Protein AF-A0A0J6T558-F1 (afdb_monomer)

Structure (mmCIF, N/CA/C/O backbone):
data_AF-A0A0J6T558-F1
#
_entry.id   AF-A0A0J6T558-F1
#
loop_
_atom_site.group_PDB
_atom_site.id
_atom_site.type_symbol
_atom_site.label_atom_id
_atom_site.label_alt_id
_atom_site.label_comp_id
_atom_site.label_asym_id
_atom_site.label_entity_id
_atom_site.label_seq_id
_atom_site.pdbx_PDB_ins_code
_atom_site.Cartn_x
_atom_site.Cartn_y
_atom_site.Cartn_z
_atom_site.occupancy
_atom_site.B_iso_or_equiv
_atom_site.auth_seq_id
_atom_site.auth_comp_id
_atom_site.auth_asym_id
_atom_site.auth_atom_id
_atom_site.pdbx_PDB_model_num
ATOM 1 N N . MET A 1 1 ? 6.418 -20.931 26.144 1.00 32.50 1 MET A N 1
ATOM 2 C CA . MET A 1 1 ? 5.298 -21.224 25.226 1.00 32.50 1 MET A CA 1
ATOM 3 C C . MET A 1 1 ? 4.720 -19.895 24.785 1.00 32.50 1 MET A C 1
ATOM 5 O O . MET A 1 1 ? 4.375 -19.096 25.644 1.00 32.50 1 MET A O 1
ATOM 9 N N . VAL A 1 2 ? 4.766 -19.611 23.484 1.00 35.41 2 VAL A N 1
ATOM 10 C CA . VAL A 1 2 ? 4.370 -18.316 22.915 1.00 35.41 2 VAL A CA 1
ATOM 11 C C . VAL A 1 2 ? 2.847 -18.236 22.913 1.00 35.41 2 VAL A C 1
ATOM 13 O O . VAL A 1 2 ? 2.175 -19.108 22.373 1.00 35.41 2 VAL A O 1
ATOM 16 N N . THR A 1 3 ? 2.324 -17.213 23.577 1.00 41.56 3 THR A N 1
ATOM 17 C CA . THR A 1 3 ? 0.904 -16.913 23.725 1.00 41.56 3 THR A CA 1
ATOM 18 C C . THR A 1 3 ? 0.314 -16.578 22.359 1.00 41.56 3 THR A C 1
ATOM 20 O O . THR A 1 3 ? 0.630 -15.544 21.770 1.00 41.56 3 THR A O 1
ATO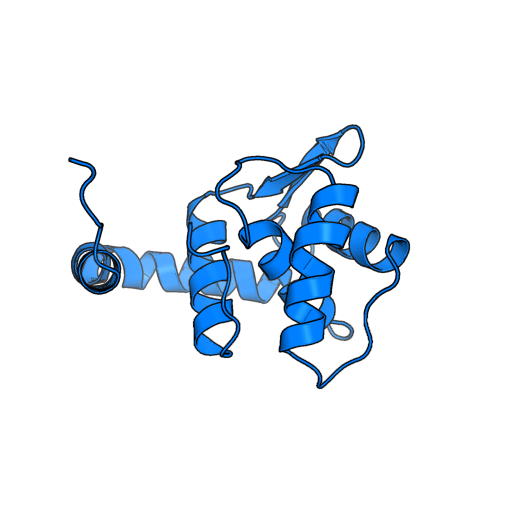M 23 N N . THR A 1 4 ? -0.552 -17.449 21.851 1.00 44.16 4 THR A N 1
ATOM 24 C CA . THR A 1 4 ? -1.480 -17.142 20.766 1.00 44.16 4 THR A CA 1
ATOM 25 C C . THR A 1 4 ? -2.385 -16.012 21.242 1.00 44.16 4 THR A C 1
ATOM 27 O O . THR A 1 4 ? -3.328 -16.219 22.002 1.00 44.16 4 THR A O 1
ATOM 30 N N . ILE A 1 5 ? -2.058 -14.778 20.850 1.00 47.19 5 ILE A N 1
ATOM 31 C CA . ILE A 1 5 ? -2.969 -13.646 21.008 1.00 47.19 5 ILE A CA 1
ATOM 32 C C . ILE A 1 5 ? -4.138 -13.930 20.073 1.00 47.19 5 ILE A C 1
ATOM 34 O O . ILE A 1 5 ? -4.084 -13.666 18.872 1.00 47.19 5 ILE A O 1
ATOM 38 N N . ASP A 1 6 ? -5.162 -14.554 20.640 1.00 47.81 6 ASP A N 1
ATOM 39 C CA . ASP A 1 6 ? -6.394 -14.886 19.960 1.00 47.81 6 ASP A CA 1
ATOM 40 C C . ASP A 1 6 ? -6.972 -13.613 19.316 1.00 47.81 6 ASP A C 1
ATOM 42 O O . ASP A 1 6 ? -7.046 -12.544 19.939 1.00 47.81 6 ASP A O 1
ATOM 46 N N . ARG A 1 7 ? -7.359 -13.720 18.039 1.00 51.97 7 ARG A N 1
ATOM 47 C CA . ARG A 1 7 ? -7.941 -12.641 17.219 1.00 51.97 7 ARG A CA 1
ATOM 48 C C . ARG A 1 7 ? -9.118 -11.958 17.932 1.00 51.97 7 ARG A C 1
ATOM 50 O O . ARG A 1 7 ? -9.397 -10.779 17.693 1.00 51.97 7 ARG A O 1
ATOM 57 N N . HIS A 1 8 ? -9.767 -12.672 18.851 1.00 44.25 8 HIS A N 1
ATOM 58 C CA . HIS A 1 8 ? -10.862 -12.185 19.667 1.00 44.25 8 HIS A CA 1
ATOM 59 C C . HIS A 1 8 ? -10.411 -11.286 20.834 1.00 44.25 8 HIS A C 1
ATOM 61 O O . HIS A 1 8 ? -11.093 -10.299 21.122 1.00 44.25 8 HIS A O 1
ATOM 67 N N . HIS A 1 9 ? -9.242 -11.533 21.441 1.00 47.69 9 HIS A N 1
ATOM 68 C CA . HIS A 1 9 ? -8.673 -10.686 22.501 1.00 47.69 9 HIS A CA 1
ATOM 69 C C . HIS A 1 9 ? -8.138 -9.352 21.964 1.00 47.69 9 HIS A C 1
ATOM 71 O O . HIS A 1 9 ? -8.320 -8.318 22.611 1.00 47.69 9 HIS A O 1
ATOM 77 N N . PHE A 1 10 ? -7.576 -9.338 20.749 1.00 48.72 10 PHE A N 1
ATOM 78 C CA . PHE A 1 10 ? -7.174 -8.097 20.073 1.00 48.72 10 PHE A CA 1
ATOM 79 C C . PHE A 1 10 ? -8.380 -7.183 19.784 1.00 48.72 10 PHE A C 1
ATOM 81 O O . PHE A 1 10 ? -8.332 -5.981 20.047 1.00 48.72 10 PHE A O 1
ATOM 88 N N . ARG A 1 11 ? -9.498 -7.753 19.306 1.00 48.75 11 ARG A N 1
ATOM 89 C CA . ARG A 1 11 ? -10.746 -7.011 19.042 1.00 48.75 11 ARG A CA 1
ATOM 90 C C . ARG A 1 11 ? -11.460 -6.550 20.321 1.00 48.75 11 ARG A C 1
ATOM 92 O O . ARG A 1 11 ? -12.042 -5.468 20.324 1.00 48.75 11 ARG A O 1
ATOM 99 N N . ALA A 1 12 ? -11.424 -7.338 21.398 1.00 51.00 12 ALA A N 1
ATOM 100 C CA . ALA A 1 12 ? -12.129 -7.021 22.643 1.00 51.00 12 ALA A CA 1
ATOM 101 C C . ALA A 1 12 ? -11.394 -5.986 23.516 1.00 51.00 12 ALA A C 1
ATOM 103 O O . ALA A 1 12 ? -12.035 -5.088 24.056 1.00 51.00 12 ALA A O 1
ATOM 104 N N . GLY A 1 13 ? -10.061 -6.065 23.624 1.00 47.12 13 GLY A N 1
ATOM 105 C CA . GLY A 1 13 ? -9.273 -5.186 24.499 1.00 47.12 13 GLY A CA 1
ATOM 106 C C . GLY A 1 13 ? -9.124 -3.750 23.993 1.00 47.12 13 GLY A C 1
ATOM 107 O O . GLY A 1 13 ? -8.968 -2.826 24.787 1.00 47.12 13 GLY A O 1
ATOM 108 N N . ILE A 1 14 ? -9.214 -3.536 22.678 1.00 49.03 14 ILE A N 1
ATOM 109 C CA . ILE A 1 14 ? -9.019 -2.211 22.087 1.00 49.03 14 ILE A CA 1
ATOM 110 C C . ILE A 1 14 ? -10.362 -1.469 21.904 1.00 49.03 14 ILE A C 1
ATOM 112 O O . ILE A 1 14 ? -10.349 -0.271 21.688 1.00 49.03 14 ILE A O 1
ATOM 116 N N . LYS A 1 15 ? -11.539 -2.087 22.070 1.00 47.78 15 LYS A N 1
ATOM 117 C CA . LYS A 1 15 ? -12.846 -1.492 21.701 1.00 47.78 15 LYS A CA 1
ATOM 118 C C . LYS A 1 15 ? -13.101 -0.057 22.226 1.00 47.78 15 LYS A C 1
ATOM 120 O O . LYS A 1 15 ? -13.602 0.768 21.476 1.00 47.78 15 LYS A O 1
ATOM 125 N N . GLY A 1 16 ? -12.669 0.289 23.446 1.00 46.62 16 GLY A N 1
ATOM 126 C CA . GLY A 1 16 ? -12.853 1.638 24.024 1.00 46.62 16 GLY A CA 1
ATOM 127 C C . GLY A 1 16 ? -11.827 2.711 23.608 1.00 46.62 16 GLY A C 1
ATOM 128 O O . GLY A 1 16 ? -12.125 3.903 23.657 1.00 46.62 16 GLY A O 1
ATOM 129 N N . ALA A 1 17 ? -10.624 2.315 23.178 1.00 47.41 17 ALA A N 1
ATOM 130 C CA . ALA A 1 17 ? -9.611 3.220 22.615 1.00 47.41 17 ALA A CA 1
ATOM 131 C C . ALA A 1 17 ? -9.687 3.273 21.074 1.00 47.41 17 ALA A C 1
ATOM 133 O O . ALA A 1 17 ? -9.370 4.299 20.470 1.00 47.41 17 ALA A O 1
ATOM 134 N N . ILE A 1 18 ? -10.173 2.190 20.451 1.00 50.56 18 ILE A N 1
ATOM 135 C CA . ILE A 1 18 ? -10.366 2.039 19.008 1.00 50.56 18 ILE A CA 1
ATOM 136 C C . ILE A 1 18 ? -11.422 2.987 18.494 1.00 50.56 18 ILE A C 1
ATOM 138 O O . ILE A 1 18 ? -11.172 3.548 17.457 1.00 50.56 18 ILE A O 1
ATOM 142 N N . GLU A 1 19 ? -12.549 3.245 19.155 1.00 54.78 19 GLU A N 1
ATOM 143 C CA . GLU A 1 19 ? -13.624 4.009 18.491 1.00 54.78 19 GLU A CA 1
ATOM 144 C C . GLU A 1 19 ? -13.181 5.405 18.008 1.00 54.78 19 GLU A C 1
ATOM 146 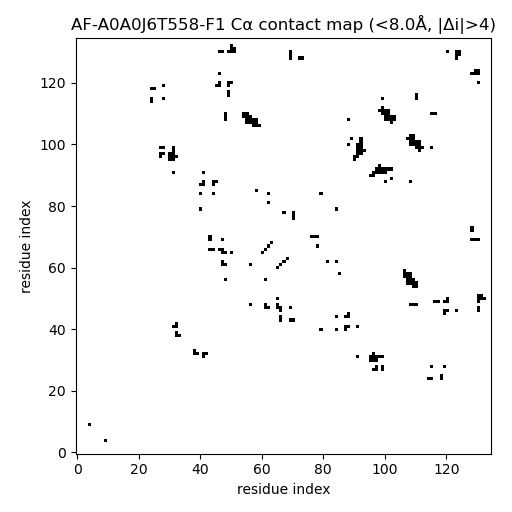O O . GLU A 1 19 ? -13.571 5.840 16.926 1.00 54.78 19 GLU A O 1
ATOM 151 N N . ARG A 1 20 ? -12.281 6.081 18.738 1.00 51.09 20 ARG A N 1
ATOM 152 C CA . ARG A 1 20 ? -11.673 7.346 18.279 1.00 51.09 20 ARG A CA 1
ATOM 153 C C . ARG A 1 20 ? -10.494 7.132 17.324 1.00 51.09 20 ARG A C 1
ATOM 155 O O . ARG A 1 20 ? -10.382 7.850 16.330 1.00 51.09 20 ARG A O 1
ATOM 162 N N . SER A 1 21 ? -9.623 6.156 17.593 1.00 60.34 21 SER A N 1
ATOM 163 C CA . SER A 1 21 ? -8.494 5.822 16.709 1.00 60.34 21 SER A CA 1
ATOM 164 C C . SER A 1 21 ? -8.938 5.227 15.365 1.00 60.34 21 SER A C 1
ATOM 166 O O . SER A 1 21 ? -8.252 5.406 14.368 1.00 60.34 21 SER A O 1
ATOM 168 N N . ASP A 1 22 ? -10.099 4.586 15.309 1.00 70.88 22 ASP A N 1
ATOM 169 C CA . ASP A 1 22 ? -10.710 3.949 14.145 1.00 70.88 22 ASP A CA 1
ATOM 170 C C . ASP A 1 22 ? -11.179 5.002 13.158 1.00 70.88 22 ASP A C 1
ATOM 172 O O . ASP A 1 22 ? -10.870 4.897 11.980 1.00 70.88 22 ASP A O 1
ATOM 176 N N . VAL A 1 23 ? -11.799 6.090 13.630 1.00 82.56 23 VAL A N 1
ATOM 177 C CA . VAL A 1 23 ? -12.157 7.222 12.763 1.00 82.56 23 VAL A CA 1
ATOM 178 C C . VAL A 1 23 ? -10.909 7.836 12.128 1.00 82.56 23 VAL A C 1
ATOM 180 O O . VAL A 1 23 ? -10.902 8.105 10.924 1.00 82.56 23 VAL A O 1
ATOM 183 N N . VAL A 1 24 ? -9.830 8.019 12.898 1.00 87.75 24 VAL A N 1
ATOM 184 C CA . VAL A 1 24 ? -8.569 8.577 12.379 1.00 87.75 24 VAL A CA 1
ATOM 185 C C . VAL A 1 24 ? -7.916 7.622 11.380 1.00 87.75 24 VAL A C 1
ATOM 187 O O . VAL A 1 24 ? -7.615 8.035 10.262 1.00 87.75 24 VAL A O 1
ATOM 190 N N . LEU A 1 25 ? -7.736 6.346 11.733 1.00 89.81 25 LEU A N 1
ATOM 191 C CA . LEU A 1 25 ? -7.134 5.336 10.855 1.00 89.81 25 LEU A CA 1
ATOM 192 C C . LEU A 1 25 ? -7.960 5.126 9.592 1.00 89.81 25 LEU A C 1
ATOM 194 O O . LEU A 1 25 ? -7.398 5.100 8.501 1.00 89.81 25 LEU A O 1
ATOM 198 N N . ARG A 1 26 ? -9.287 5.060 9.717 1.00 90.88 26 ARG A N 1
ATOM 199 C CA . ARG A 1 26 ? -10.214 5.000 8.589 1.00 90.88 26 ARG A CA 1
ATOM 200 C C . ARG A 1 26 ? -10.042 6.202 7.682 1.00 90.88 26 ARG A C 1
ATOM 202 O O . ARG A 1 26 ? -9.909 6.022 6.478 1.00 90.88 26 ARG A O 1
ATOM 209 N N . THR A 1 27 ? -9.999 7.410 8.237 1.00 92.12 27 THR A N 1
ATOM 210 C CA . THR A 1 27 ? -9.817 8.639 7.453 1.00 92.12 27 THR A CA 1
ATOM 211 C C . THR A 1 27 ? -8.467 8.642 6.737 1.00 92.12 27 THR A C 1
ATOM 213 O O . THR A 1 27 ? -8.397 8.973 5.555 1.00 92.12 27 THR A O 1
ATOM 216 N N . GLN A 1 28 ? -7.391 8.229 7.412 1.00 94.12 28 GLN A N 1
ATOM 217 C CA . GLN A 1 28 ? -6.060 8.131 6.809 1.00 94.12 28 GLN A CA 1
ATOM 218 C C . GLN A 1 28 ? -6.002 7.056 5.718 1.00 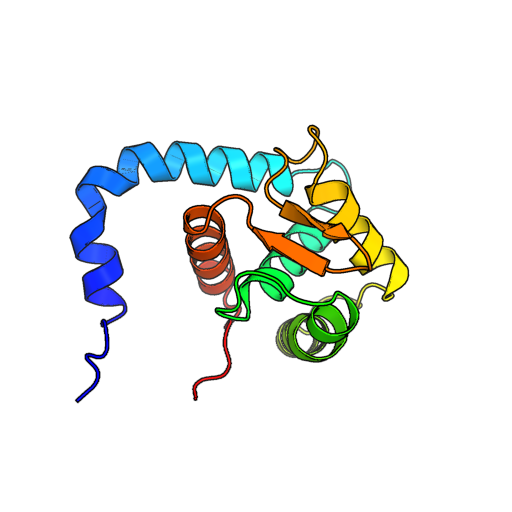94.12 28 GLN A C 1
ATOM 220 O O . GLN A 1 28 ? -5.462 7.307 4.643 1.00 94.12 28 GLN A O 1
ATOM 225 N N . TYR A 1 29 ? -6.605 5.890 5.951 1.00 95.00 29 TYR A N 1
ATOM 226 C CA . TYR A 1 29 ? -6.704 4.817 4.965 1.00 95.00 29 TYR A CA 1
ATOM 227 C C . TYR A 1 29 ? -7.522 5.258 3.750 1.00 95.00 29 TYR A C 1
ATOM 229 O O . TYR A 1 29 ? -7.057 5.142 2.620 1.00 95.00 29 TYR A O 1
ATOM 237 N N . GLN A 1 30 ? -8.701 5.848 3.966 1.00 94.44 30 GLN A N 1
ATOM 238 C CA . GLN A 1 30 ? -9.535 6.403 2.901 1.00 94.44 30 GLN A CA 1
ATOM 239 C C . GLN A 1 30 ? -8.775 7.466 2.110 1.00 94.44 30 GLN A C 1
ATOM 241 O O . GLN A 1 30 ? -8.747 7.402 0.887 1.00 94.44 30 GLN A O 1
ATOM 246 N N . LYS A 1 31 ? -8.070 8.384 2.778 1.00 95.25 31 LYS A N 1
ATOM 247 C CA . LYS A 1 31 ? -7.211 9.365 2.104 1.00 95.25 31 LYS A CA 1
ATOM 248 C C . LYS A 1 31 ? -6.101 8.697 1.290 1.00 95.25 31 LYS A C 1
ATOM 250 O O . LYS A 1 31 ? -5.758 9.193 0.214 1.00 95.25 31 LYS A O 1
ATOM 255 N N . ALA A 1 32 ? -5.539 7.594 1.774 1.00 95.81 32 ALA A N 1
ATOM 256 C CA . ALA A 1 32 ? -4.511 6.844 1.067 1.00 95.81 32 ALA A CA 1
ATOM 257 C C . ALA A 1 32 ? -5.046 6.158 -0.195 1.00 95.81 32 ALA A C 1
ATOM 259 O O . ALA A 1 32 ? -4.352 6.165 -1.209 1.00 95.81 32 ALA A O 1
ATOM 260 N N . VAL A 1 33 ? -6.261 5.610 -0.171 1.00 94.56 33 VAL A N 1
ATOM 261 C CA . VAL A 1 33 ? -6.748 4.752 -1.265 1.00 94.56 33 VAL A CA 1
ATOM 262 C C . VAL A 1 33 ? -7.775 5.426 -2.167 1.00 94.56 33 VAL A C 1
ATOM 264 O O . VAL A 1 33 ? -7.715 5.234 -3.374 1.00 94.56 33 VAL A O 1
ATOM 267 N N . GLN A 1 34 ? -8.672 6.263 -1.639 1.00 91.56 34 GLN A N 1
ATOM 268 C CA . GLN A 1 34 ? -9.749 6.882 -2.414 1.00 91.56 34 GLN A CA 1
ATOM 269 C C . GLN A 1 34 ? -9.183 7.921 -3.382 1.00 91.56 34 GLN A C 1
ATOM 271 O O . GLN A 1 34 ? -8.828 9.050 -3.020 1.00 91.56 34 GLN A O 1
ATOM 276 N N . LYS A 1 35 ? -9.079 7.501 -4.639 1.00 89.94 35 LYS A N 1
ATOM 277 C CA . LYS A 1 35 ? -8.630 8.299 -5.777 1.00 89.94 35 LYS A CA 1
ATOM 278 C C . LYS A 1 35 ? -9.635 8.151 -6.910 1.00 89.94 35 LYS A C 1
ATOM 280 O O . LYS A 1 35 ? -10.241 7.094 -7.074 1.00 89.94 35 LYS A O 1
ATOM 285 N N . THR A 1 36 ? -9.770 9.200 -7.724 1.00 80.62 36 THR A N 1
ATOM 286 C CA . THR A 1 36 ? -10.699 9.247 -8.868 1.00 80.62 36 THR A CA 1
ATOM 287 C C . THR A 1 36 ? -10.541 8.046 -9.797 1.00 80.62 36 THR A C 1
ATOM 289 O O . THR A 1 36 ? -11.508 7.556 -10.368 1.00 80.62 36 THR A O 1
ATOM 292 N N . ARG A 1 37 ? -9.305 7.564 -9.943 1.00 82.25 37 ARG A N 1
ATOM 293 C CA . ARG A 1 37 ? -8.953 6.333 -10.648 1.00 82.25 37 ARG A CA 1
ATOM 294 C C . ARG A 1 37 ? -7.976 5.557 -9.763 1.00 82.25 37 ARG A C 1
ATOM 296 O O . ARG A 1 37 ? -7.249 6.171 -8.984 1.00 82.25 37 ARG A O 1
ATOM 303 N N . ASN A 1 38 ? -7.952 4.230 -9.885 1.00 91.75 38 ASN A N 1
ATOM 304 C CA . ASN A 1 38 ? -6.957 3.356 -9.241 1.00 91.75 38 ASN A CA 1
ATOM 305 C C . ASN A 1 38 ? -7.111 3.157 -7.722 1.00 91.75 38 ASN A C 1
ATOM 307 O O . ASN A 1 38 ? -6.146 2.767 -7.076 1.00 91.75 38 ASN A O 1
ATOM 311 N N . THR A 1 39 ? -8.299 3.375 -7.141 1.00 94.44 39 THR A N 1
ATOM 312 C CA . THR A 1 39 ? -8.520 3.138 -5.697 1.00 94.44 39 THR A CA 1
ATOM 313 C C . THR A 1 39 ? -8.089 1.733 -5.269 1.00 94.44 39 THR A C 1
ATOM 315 O O . THR A 1 39 ? -7.312 1.578 -4.330 1.00 94.44 39 THR A O 1
ATOM 318 N N . LEU A 1 40 ? -8.517 0.720 -6.022 1.00 95.62 40 LEU A N 1
ATOM 319 C CA . LEU A 1 40 ? -8.204 -0.674 -5.725 1.00 95.62 40 LEU A CA 1
ATOM 320 C C . LEU A 1 40 ? -6.704 -0.991 -5.874 1.00 95.62 40 LEU A C 1
ATOM 322 O O . LEU A 1 40 ? -6.169 -1.724 -5.057 1.00 95.62 40 LEU A O 1
ATOM 326 N N . ASP A 1 41 ? -5.996 -0.376 -6.829 1.00 97.75 41 ASP A N 1
ATOM 327 C CA . ASP A 1 41 ? -4.537 -0.529 -6.969 1.00 97.75 41 ASP A CA 1
ATOM 328 C C . ASP A 1 41 ? -3.792 -0.111 -5.688 1.00 97.75 41 ASP A C 1
ATOM 330 O O . ASP A 1 41 ? -2.783 -0.709 -5.314 1.00 97.75 41 ASP A O 1
ATOM 334 N N . TYR A 1 42 ? -4.261 0.957 -5.032 1.00 98.25 42 TYR A N 1
ATOM 335 C CA . TYR A 1 42 ? -3.674 1.440 -3.782 1.00 98.25 42 TYR A CA 1
ATOM 336 C C . TYR A 1 42 ? -4.042 0.547 -2.599 1.00 98.25 42 TYR A C 1
ATOM 338 O O . TYR A 1 42 ? -3.185 0.314 -1.748 1.00 98.25 42 TYR A O 1
ATOM 346 N N . GLU A 1 43 ? -5.276 0.034 -2.548 1.00 97.31 43 GLU A N 1
ATOM 347 C CA . GLU A 1 43 ? -5.670 -0.956 -1.538 1.00 97.31 43 GLU A CA 1
ATOM 348 C C . GLU A 1 43 ? -4.789 -2.206 -1.637 1.00 97.31 43 GLU A C 1
ATOM 350 O O . GLU A 1 43 ? -4.165 -2.594 -0.650 1.00 97.31 43 GLU A O 1
ATOM 355 N N . GLU A 1 44 ? -4.639 -2.763 -2.838 1.00 97.69 44 GLU A N 1
ATOM 356 C CA . GLU A 1 44 ? -3.841 -3.966 -3.084 1.00 97.69 44 GLU A CA 1
ATOM 357 C C . GLU A 1 44 ? -2.352 -3.753 -2.759 1.00 97.69 44 GLU A C 1
ATOM 359 O O . GLU A 1 44 ? -1.700 -4.633 -2.192 1.00 97.69 44 GLU A O 1
ATOM 364 N N . ALA A 1 45 ? -1.805 -2.568 -3.058 1.00 98.25 45 ALA A N 1
ATOM 365 C CA . ALA A 1 45 ? -0.436 -2.214 -2.687 1.00 98.25 45 ALA A CA 1
ATOM 366 C C . ALA A 1 45 ? -0.237 -2.144 -1.165 1.00 98.25 45 ALA A C 1
ATOM 368 O O . ALA A 1 45 ? 0.783 -2.615 -0.651 1.00 98.25 45 ALA A O 1
ATOM 369 N N . LEU A 1 46 ? -1.212 -1.596 -0.431 1.00 98.25 46 LEU A N 1
ATOM 370 C CA . LEU A 1 46 ? -1.179 -1.573 1.030 1.00 98.25 46 LEU A CA 1
ATOM 371 C C . LEU A 1 46 ? -1.320 -2.980 1.618 1.00 98.25 46 LEU A C 1
ATOM 373 O O . LEU A 1 46 ? -0.580 -3.310 2.544 1.00 98.25 46 LEU A O 1
ATOM 377 N N . TRP A 1 47 ? -2.207 -3.819 1.077 1.00 97.88 47 TRP A N 1
ATOM 378 C CA . TRP A 1 47 ? -2.353 -5.211 1.513 1.00 97.88 47 TRP A CA 1
ATOM 379 C C . TRP A 1 47 ? -1.058 -5.998 1.329 1.00 97.88 47 TRP A C 1
ATOM 381 O O . TRP A 1 47 ? -0.595 -6.641 2.269 1.00 97.88 47 TRP A O 1
ATOM 391 N N . ALA A 1 48 ? -0.423 -5.883 0.160 1.00 97.94 48 ALA A N 1
ATOM 392 C CA . ALA A 1 48 ? 0.849 -6.543 -0.116 1.00 97.94 48 ALA A CA 1
ATOM 393 C C . ALA A 1 48 ? 1.959 -6.092 0.846 1.00 97.94 48 ALA A C 1
ATOM 395 O O . ALA A 1 48 ? 2.731 -6.918 1.336 1.00 97.94 48 ALA A O 1
ATOM 396 N N . LEU A 1 49 ? 2.029 -4.795 1.170 1.00 98.00 49 LEU A N 1
ATOM 397 C CA . LEU A 1 49 ? 2.981 -4.286 2.159 1.00 98.00 49 LEU A CA 1
ATOM 398 C C . LEU A 1 49 ? 2.672 -4.811 3.573 1.00 98.00 49 LEU A C 1
ATOM 400 O O . LEU A 1 49 ? 3.596 -5.137 4.315 1.00 98.00 49 LEU A O 1
ATOM 404 N N . ALA A 1 50 ? 1.390 -4.928 3.935 1.00 96.81 50 ALA A N 1
ATOM 405 C CA . ALA A 1 50 ? 0.924 -5.398 5.242 1.00 96.81 50 ALA A CA 1
ATOM 406 C C . ALA A 1 50 ? 0.961 -6.924 5.426 1.00 96.81 50 ALA A C 1
ATOM 408 O O . ALA A 1 50 ? 0.671 -7.411 6.522 1.00 96.81 50 ALA A O 1
ATOM 409 N N . ASP A 1 51 ? 1.313 -7.673 4.383 1.00 96.25 51 ASP A N 1
ATOM 410 C CA . ASP A 1 51 ? 1.315 -9.137 4.367 1.00 96.25 51 ASP A CA 1
ATOM 411 C C . ASP A 1 51 ? 2.370 -9.772 5.289 1.00 96.25 51 ASP A C 1
ATOM 413 O O . ASP A 1 51 ? 2.247 -10.926 5.684 1.00 96.25 51 ASP A O 1
ATOM 417 N N . SER A 1 52 ? 3.386 -9.007 5.690 1.00 92.62 52 SER A N 1
ATOM 418 C CA . SER A 1 52 ? 4.466 -9.446 6.577 1.00 92.62 52 SER A CA 1
ATOM 419 C C . SER A 1 52 ? 4.550 -8.572 7.830 1.00 92.62 52 SER A C 1
ATOM 421 O O . SER A 1 52 ? 4.089 -7.429 7.856 1.00 92.62 52 SER A O 1
ATOM 423 N N . THR A 1 53 ? 5.131 -9.130 8.891 1.00 89.19 53 THR A N 1
ATOM 424 C CA . THR A 1 53 ? 5.389 -8.441 10.163 1.00 89.19 53 THR A CA 1
ATOM 425 C C . THR A 1 53 ? 6.646 -7.574 10.128 1.00 89.19 53 THR A C 1
ATOM 427 O O . THR A 1 53 ? 6.844 -6.779 11.043 1.00 89.19 53 THR A O 1
ATOM 430 N N . ALA A 1 54 ? 7.479 -7.690 9.087 1.00 92.31 54 ALA A N 1
ATOM 431 C CA . ALA A 1 54 ? 8.681 -6.880 8.935 1.00 92.31 54 ALA A CA 1
ATOM 432 C C . ALA A 1 54 ? 8.342 -5.380 8.866 1.00 92.31 54 ALA A C 1
ATOM 434 O O . ALA A 1 54 ? 7.428 -4.966 8.150 1.00 92.31 54 ALA A O 1
ATOM 435 N N . ASP A 1 55 ? 9.113 -4.550 9.571 1.00 93.12 55 ASP A N 1
ATOM 436 C CA . ASP A 1 55 ? 8.898 -3.095 9.588 1.00 93.12 55 ASP A CA 1
ATOM 437 C C . ASP A 1 55 ? 9.208 -2.430 8.243 1.00 93.12 55 ASP A C 1
ATOM 439 O O . ASP A 1 55 ? 8.624 -1.403 7.894 1.00 93.12 55 ASP A O 1
ATOM 443 N N . ARG A 1 56 ? 10.106 -3.038 7.463 1.00 95.81 56 ARG A N 1
ATOM 444 C CA . ARG A 1 56 ? 10.466 -2.605 6.113 1.00 95.81 56 ARG A CA 1
ATOM 445 C C . ARG A 1 56 ? 10.692 -3.798 5.200 1.00 95.81 56 ARG A C 1
ATOM 447 O O . ARG A 1 56 ? 11.207 -4.827 5.633 1.00 95.81 56 ARG A O 1
ATOM 454 N N . ARG A 1 57 ? 10.355 -3.637 3.924 1.00 97.19 57 ARG A N 1
ATOM 455 C CA . ARG A 1 57 ? 10.496 -4.670 2.894 1.00 97.19 57 ARG A CA 1
ATOM 456 C C . ARG A 1 57 ? 10.972 -4.080 1.577 1.00 97.19 57 ARG A C 1
ATOM 458 O O . ARG A 1 57 ? 10.667 -2.931 1.253 1.00 97.19 57 ARG A O 1
ATOM 465 N N . GLN A 1 58 ? 11.706 -4.882 0.814 1.00 98.19 58 GLN A N 1
ATOM 466 C CA . GLN A 1 58 ? 12.129 -4.528 -0.536 1.00 98.19 58 GLN A CA 1
ATOM 467 C C . GLN A 1 58 ? 10.949 -4.676 -1.504 1.00 98.19 58 GLN A C 1
ATOM 469 O O . GLN A 1 58 ? 10.231 -5.670 -1.459 1.00 98.19 58 GLN A O 1
ATOM 474 N N . VAL A 1 59 ? 10.764 -3.724 -2.421 1.00 98.12 59 VAL A N 1
ATOM 475 C CA . VAL A 1 59 ? 9.672 -3.742 -3.414 1.00 98.12 59 VAL A CA 1
ATOM 476 C C . VAL A 1 59 ? 9.621 -5.014 -4.252 1.00 98.12 59 VAL A C 1
ATOM 478 O O . VAL A 1 59 ? 8.536 -5.457 -4.618 1.00 98.12 59 VAL A O 1
ATOM 481 N N . THR A 1 60 ? 10.775 -5.617 -4.538 1.00 97.69 60 THR A N 1
ATOM 482 C CA . THR A 1 60 ? 10.850 -6.891 -5.254 1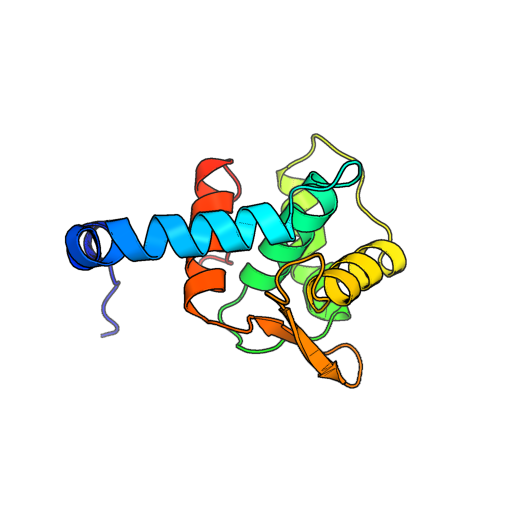.00 97.69 60 THR A CA 1
ATOM 483 C C . THR A 1 60 ? 10.193 -8.005 -4.452 1.00 97.69 60 THR A C 1
ATOM 485 O O . THR A 1 60 ? 9.296 -8.652 -4.975 1.00 97.69 60 THR A O 1
ATOM 488 N N . ASP A 1 61 ? 10.552 -8.149 -3.177 1.00 97.44 61 ASP A N 1
ATOM 489 C CA . ASP A 1 61 ? 9.929 -9.111 -2.270 1.00 97.44 61 ASP A CA 1
ATOM 490 C C . ASP A 1 61 ? 8.430 -8.827 -2.092 1.00 97.44 61 ASP A C 1
ATOM 492 O O . ASP A 1 61 ? 7.620 -9.724 -2.292 1.00 97.44 61 ASP A O 1
ATOM 496 N N . ILE A 1 62 ? 8.033 -7.575 -1.822 1.00 97.94 62 ILE A N 1
ATOM 497 C CA . ILE A 1 62 ? 6.609 -7.217 -1.670 1.00 97.94 62 ILE A CA 1
ATOM 498 C C . ILE A 1 62 ? 5.807 -7.643 -2.913 1.00 97.94 62 ILE A C 1
ATOM 500 O O . ILE A 1 62 ? 4.719 -8.206 -2.791 1.00 97.94 62 ILE A O 1
ATOM 504 N N . TYR A 1 63 ? 6.335 -7.383 -4.111 1.00 98.50 63 TYR A N 1
ATOM 505 C CA . TYR A 1 63 ? 5.657 -7.718 -5.358 1.00 98.50 63 TYR A CA 1
ATOM 506 C C . TYR A 1 63 ? 5.612 -9.233 -5.611 1.00 98.50 63 TYR A C 1
ATOM 508 O O . TYR A 1 63 ? 4.560 -9.780 -5.947 1.00 98.50 63 TYR A O 1
ATOM 516 N N . ASP A 1 64 ? 6.753 -9.908 -5.458 1.00 97.06 64 ASP A N 1
ATOM 517 C CA . ASP A 1 64 ? 6.921 -11.306 -5.846 1.00 97.06 64 ASP A CA 1
ATOM 518 C C . ASP A 1 64 ? 6.285 -12.280 -4.847 1.00 97.06 64 ASP A C 1
ATOM 520 O O . ASP A 1 64 ? 5.662 -13.248 -5.278 1.00 97.06 64 ASP A O 1
ATOM 524 N N . SER A 1 65 ? 6.406 -12.030 -3.538 1.00 95.12 65 SER A N 1
ATOM 525 C CA . SER A 1 65 ? 5.942 -12.959 -2.497 1.00 95.12 65 SER A CA 1
ATOM 526 C C . SER A 1 65 ? 4.554 -12.636 -1.937 1.00 95.12 65 SER A C 1
ATOM 528 O O . SER A 1 65 ? 3.854 -13.549 -1.493 1.00 95.12 65 SER A O 1
ATOM 530 N N . SER A 1 66 ? 4.133 -11.366 -1.984 1.00 97.19 66 SER A N 1
ATOM 531 C CA . SER A 1 66 ? 2.861 -10.918 -1.399 1.00 97.19 66 SER A CA 1
ATOM 532 C C . SER A 1 66 ? 1.845 -10.484 -2.451 1.00 97.19 66 SER A C 1
ATOM 534 O O . SER A 1 66 ? 0.776 -11.083 -2.532 1.00 97.19 66 SER A O 1
ATOM 536 N N . TYR A 1 67 ? 2.158 -9.480 -3.281 1.00 97.94 67 TYR A N 1
ATOM 537 C CA . TYR A 1 67 ? 1.188 -8.913 -4.229 1.00 97.94 67 TYR A CA 1
ATOM 538 C C . TYR A 1 67 ? 0.658 -9.959 -5.210 1.00 97.94 67 TYR A C 1
ATOM 540 O O . TYR A 1 67 ? -0.554 -10.107 -5.336 1.00 97.94 67 TYR A O 1
ATOM 548 N N . ARG A 1 68 ? 1.547 -10.728 -5.857 1.00 96.62 68 ARG A N 1
ATOM 549 C CA . ARG A 1 68 ? 1.132 -11.784 -6.794 1.00 96.62 68 ARG A CA 1
ATOM 550 C C . ARG A 1 68 ? 0.193 -12.796 -6.152 1.00 96.62 68 ARG A C 1
ATOM 552 O O . ARG A 1 68 ? -0.900 -12.992 -6.660 1.00 96.62 68 ARG A O 1
ATOM 559 N N . ARG A 1 69 ? 0.571 -13.351 -4.999 1.00 95.25 69 ARG A N 1
ATOM 560 C CA . ARG A 1 69 ? -0.246 -14.329 -4.267 1.00 95.25 69 ARG A CA 1
ATOM 561 C C . ARG A 1 69 ? -1.618 -13.766 -3.886 1.00 95.25 69 ARG A C 1
ATOM 563 O O . ARG A 1 69 ? -2.625 -14.453 -4.023 1.00 95.25 69 ARG A O 1
ATOM 570 N N . ILE A 1 70 ? -1.663 -12.524 -3.397 1.00 95.94 70 ILE A N 1
ATOM 571 C CA . ILE A 1 70 ? -2.921 -11.851 -3.043 1.00 95.94 70 ILE A CA 1
ATOM 572 C C . ILE A 1 70 ? -3.809 -11.711 -4.283 1.00 95.94 70 ILE A C 1
ATOM 574 O O . ILE A 1 70 ? -4.988 -12.047 -4.223 1.00 95.94 70 ILE A O 1
ATOM 578 N N . MET A 1 71 ? -3.251 -11.266 -5.410 1.00 96.44 71 MET A N 1
ATOM 579 C CA . MET A 1 71 ? -4.010 -11.087 -6.650 1.00 96.44 71 MET A CA 1
ATOM 580 C C . MET A 1 71 ? -4.443 -12.412 -7.288 1.00 96.44 71 MET A C 1
ATOM 582 O O . MET A 1 71 ? -5.546 -12.488 -7.821 1.00 96.44 71 MET A O 1
ATOM 586 N N . GLU A 1 72 ? -3.626 -13.462 -7.192 1.00 93.88 72 GLU A N 1
ATOM 587 C CA . GLU A 1 72 ? -3.986 -14.828 -7.595 1.00 93.88 72 GLU A CA 1
ATOM 588 C C . GLU A 1 72 ? -5.172 -15.349 -6.780 1.00 93.88 72 GLU A C 1
ATOM 590 O O . GLU A 1 72 ? -6.126 -15.870 -7.351 1.00 93.88 72 GLU A O 1
ATOM 595 N N . SER A 1 73 ? -5.148 -15.151 -5.458 1.00 90.81 73 SER A N 1
ATOM 596 C CA . SER A 1 73 ? -6.260 -15.519 -4.574 1.00 90.81 73 SER A CA 1
ATOM 597 C C . SER A 1 73 ? -7.524 -14.705 -4.846 1.00 90.81 73 SER A C 1
ATOM 599 O O . SER A 1 73 ? -8.624 -15.206 -4.632 1.00 90.81 73 SER A O 1
ATOM 601 N N . ARG A 1 74 ? -7.372 -13.444 -5.258 1.00 91.62 74 ARG A N 1
ATOM 602 C CA . ARG A 1 74 ? -8.483 -12.535 -5.544 1.00 91.62 74 ARG A CA 1
ATOM 603 C C . ARG A 1 74 ? -9.169 -12.887 -6.872 1.00 91.62 74 ARG A C 1
ATOM 605 O O . ARG A 1 74 ? -10.391 -12.901 -6.937 1.00 91.62 74 ARG A O 1
ATOM 612 N N . GLY A 1 75 ? -8.388 -13.184 -7.915 1.00 90.12 75 GLY A N 1
ATOM 613 C CA . GLY A 1 75 ? -8.831 -13.784 -9.185 1.00 90.12 75 GLY A CA 1
ATOM 614 C C . GLY A 1 75 ? -9.764 -12.950 -10.081 1.00 90.12 75 GLY A C 1
ATOM 615 O O . GLY A 1 75 ? -9.987 -13.314 -11.231 1.00 90.12 75 GLY A O 1
ATOM 616 N N . ASP A 1 76 ? -10.293 -11.828 -9.601 1.00 91.62 76 ASP A N 1
ATOM 617 C CA . ASP A 1 76 ? -11.323 -11.016 -10.261 1.00 91.62 76 ASP A CA 1
ATOM 618 C C . ASP A 1 76 ? -10.754 -9.875 -11.129 1.00 91.62 76 ASP A C 1
ATOM 620 O O . ASP A 1 76 ? -11.511 -9.162 -11.794 1.00 91.62 76 ASP A O 1
ATOM 624 N N . ARG A 1 77 ? -9.430 -9.642 -11.103 1.00 92.75 77 ARG A N 1
ATOM 625 C CA . ARG A 1 77 ? -8.788 -8.448 -11.688 1.00 92.75 77 ARG A CA 1
ATOM 626 C C . ARG A 1 77 ? -7.372 -8.727 -12.208 1.00 92.75 77 ARG A C 1
ATOM 628 O O . ARG A 1 77 ? -6.642 -9.516 -11.610 1.00 92.75 77 ARG A O 1
ATOM 635 N N . PRO A 1 78 ? -6.940 -8.048 -13.288 1.00 94.06 78 PRO A N 1
ATOM 636 C CA . PRO A 1 78 ? -5.584 -8.185 -13.807 1.00 94.06 78 PRO A CA 1
ATOM 637 C C . PRO A 1 78 ? -4.547 -7.591 -12.851 1.00 94.06 78 PRO A C 1
ATOM 639 O O . PRO A 1 78 ? -4.811 -6.630 -12.129 1.00 94.06 78 PRO A O 1
ATOM 642 N N . PHE A 1 79 ? -3.333 -8.138 -12.897 1.00 94.44 79 PHE A N 1
ATOM 643 C CA . PHE A 1 79 ? -2.253 -7.713 -12.014 1.00 94.44 79 PHE A CA 1
ATOM 644 C C . PHE A 1 79 ? -1.623 -6.432 -12.557 1.00 94.44 79 PHE A C 1
ATOM 646 O O . PHE A 1 79 ? -1.430 -6.268 -13.766 1.00 94.44 79 PHE A O 1
ATOM 653 N N . LEU A 1 80 ? -1.216 -5.540 -11.661 1.00 97.44 80 LEU A N 1
ATOM 654 C CA . LEU A 1 80 ? -0.339 -4.440 -12.028 1.00 97.44 80 LEU A CA 1
ATOM 655 C C . LEU A 1 80 ? 1.026 -4.985 -12.432 1.00 97.44 80 LEU A C 1
ATOM 657 O O . LEU A 1 80 ? 1.570 -5.882 -11.793 1.00 97.44 80 LEU A O 1
ATOM 661 N N . ARG A 1 81 ? 1.634 -4.371 -13.448 1.00 97.62 81 ARG A N 1
ATOM 662 C CA . ARG A 1 81 ? 3.064 -4.557 -13.719 1.00 97.62 81 ARG A CA 1
ATOM 663 C C . ARG A 1 81 ? 3.883 -4.035 -12.535 1.00 97.62 81 ARG A C 1
ATOM 665 O O . ARG A 1 81 ? 3.495 -3.050 -11.906 1.00 97.62 81 ARG A O 1
ATOM 672 N N . ARG A 1 82 ? 5.058 -4.629 -12.295 1.00 97.31 82 ARG A N 1
ATOM 673 C CA . ARG A 1 82 ? 5.969 -4.257 -11.193 1.00 97.31 82 ARG A CA 1
ATOM 674 C C . ARG A 1 82 ? 6.240 -2.751 -11.116 1.00 97.31 82 ARG A C 1
ATOM 676 O O . ARG A 1 82 ? 6.199 -2.190 -10.027 1.00 97.31 82 ARG A O 1
ATOM 683 N N . ASP A 1 83 ? 6.452 -2.091 -12.253 1.00 97.62 83 ASP A N 1
ATOM 684 C CA . ASP A 1 83 ? 6.700 -0.645 -12.283 1.00 97.62 83 ASP A CA 1
ATOM 685 C C . ASP A 1 83 ? 5.483 0.149 -11.807 1.00 97.62 83 ASP A C 1
ATOM 687 O O . ASP A 1 83 ? 5.617 1.039 -10.973 1.00 97.62 83 ASP A O 1
ATOM 691 N N . ALA A 1 84 ? 4.282 -0.213 -12.269 1.00 98.00 84 ALA A N 1
ATOM 692 C CA . ALA A 1 84 ? 3.043 0.424 -11.836 1.00 98.00 84 ALA A CA 1
ATOM 693 C C . ALA A 1 84 ? 2.796 0.199 -10.337 1.00 98.00 84 ALA A C 1
ATOM 695 O O . ALA A 1 84 ? 2.480 1.147 -9.623 1.00 98.00 84 ALA A O 1
ATOM 696 N N . PHE A 1 85 ? 3.020 -1.021 -9.844 1.00 98.44 85 PHE A N 1
ATOM 697 C CA . PHE A 1 85 ? 2.951 -1.343 -8.419 1.00 98.44 85 PHE A CA 1
ATOM 698 C C . PHE A 1 85 ? 3.934 -0.503 -7.587 1.00 98.44 85 PHE A C 1
ATOM 700 O O . PHE A 1 85 ? 3.551 0.113 -6.592 1.00 98.44 85 PHE A O 1
ATOM 707 N N . ASN A 1 86 ? 5.192 -0.402 -8.026 1.00 98.00 86 ASN A N 1
ATOM 708 C CA . ASN A 1 86 ? 6.195 0.438 -7.373 1.00 98.00 86 ASN A CA 1
ATOM 709 C C . ASN A 1 86 ? 5.760 1.914 -7.356 1.00 98.00 86 ASN A C 1
ATOM 711 O O . ASN A 1 86 ? 5.860 2.574 -6.323 1.00 98.00 86 ASN A O 1
ATOM 715 N N . GLN A 1 87 ? 5.189 2.426 -8.452 1.00 97.75 87 GLN A N 1
ATOM 716 C CA . GLN A 1 87 ? 4.633 3.783 -8.483 1.00 97.75 87 GLN A CA 1
ATOM 717 C C . GLN A 1 87 ? 3.484 3.981 -7.480 1.00 97.75 87 GLN A C 1
ATOM 719 O O . GLN A 1 87 ? 3.363 5.070 -6.911 1.00 97.75 87 GLN A O 1
ATOM 724 N N . ARG A 1 88 ? 2.673 2.950 -7.187 1.00 98.06 88 ARG A N 1
ATOM 725 C CA . ARG A 1 88 ? 1.656 3.022 -6.119 1.00 98.06 88 ARG A CA 1
ATOM 726 C C . ARG A 1 88 ? 2.299 3.181 -4.745 1.00 98.06 88 ARG A C 1
ATOM 728 O O . ARG A 1 88 ? 1.921 4.099 -4.019 1.00 9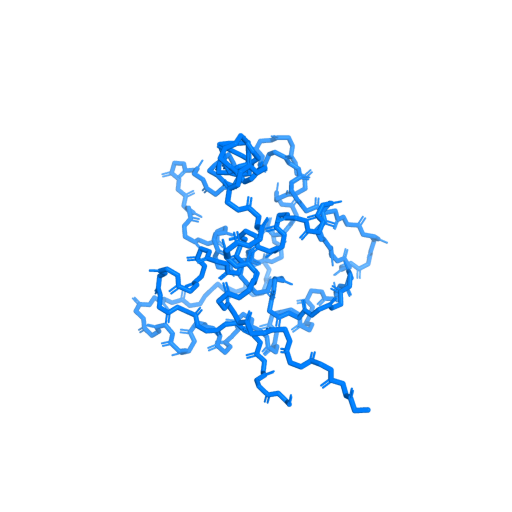8.06 88 ARG A O 1
ATOM 735 N N . LEU A 1 89 ? 3.315 2.381 -4.418 1.00 98.06 89 LEU A N 1
ATOM 736 C CA . LEU A 1 89 ? 4.063 2.518 -3.159 1.00 98.06 89 LEU A CA 1
ATOM 737 C C . LEU A 1 89 ? 4.764 3.878 -3.034 1.00 98.06 89 LEU A C 1
ATOM 739 O O . LEU A 1 89 ? 4.759 4.484 -1.961 1.00 98.06 89 LEU A O 1
ATOM 743 N N . LEU A 1 90 ? 5.327 4.395 -4.129 1.00 97.62 90 LEU A N 1
ATOM 744 C CA . LEU A 1 90 ? 5.920 5.733 -4.158 1.00 97.62 90 LEU A CA 1
ATOM 745 C C . LEU A 1 90 ? 4.877 6.824 -3.895 1.00 97.62 90 LEU A C 1
ATOM 747 O O . LEU A 1 90 ? 5.118 7.713 -3.081 1.00 97.62 90 LEU A O 1
ATOM 751 N N . SER A 1 91 ? 3.706 6.727 -4.523 1.00 97.25 91 SER A N 1
ATOM 752 C CA . SER A 1 91 ? 2.615 7.694 -4.355 1.00 97.25 91 SER A CA 1
ATOM 753 C C . SER A 1 91 ? 2.049 7.684 -2.931 1.00 97.25 91 SER A C 1
ATOM 755 O O . SER A 1 91 ? 1.773 8.746 -2.375 1.00 97.25 91 SER A O 1
ATOM 757 N N . LEU A 1 92 ? 1.971 6.510 -2.291 1.00 97.81 92 LEU A N 1
ATOM 758 C CA . LEU A 1 92 ? 1.529 6.345 -0.898 1.00 97.81 92 LEU A CA 1
ATOM 759 C C . LEU A 1 92 ? 2.433 7.054 0.134 1.00 97.81 92 LEU A C 1
ATOM 761 O O . LEU A 1 92 ? 2.023 7.253 1.280 1.00 97.81 92 LEU A O 1
ATOM 765 N N . ARG A 1 93 ? 3.639 7.488 -0.265 1.00 96.75 93 ARG A N 1
ATOM 766 C CA . ARG A 1 93 ? 4.525 8.343 0.549 1.00 96.75 93 ARG A CA 1
ATOM 767 C C . ARG A 1 93 ? 4.143 9.823 0.503 1.00 96.75 93 ARG A C 1
ATOM 769 O O . ARG A 1 93 ? 4.566 10.586 1.371 1.00 96.75 93 ARG A O 1
ATOM 776 N N . GLY A 1 94 ? 3.396 10.236 -0.517 1.00 95.88 94 GLY A N 1
ATOM 777 C CA . GLY A 1 94 ? 3.040 11.625 -0.780 1.00 95.88 94 GLY A CA 1
ATOM 778 C C . GLY A 1 94 ? 1.890 12.137 0.087 1.00 95.88 94 GLY A C 1
ATOM 779 O O . GLY A 1 94 ? 1.076 11.376 0.614 1.00 95.88 94 GLY A O 1
ATOM 780 N N . GLU A 1 95 ? 1.793 13.461 0.216 1.00 93.44 95 GLU A N 1
ATOM 781 C CA . GLU A 1 95 ? 0.740 14.138 0.995 1.00 93.44 95 GLU A CA 1
ATOM 782 C C . GLU A 1 95 ? -0.674 13.817 0.521 1.00 93.44 95 GLU A C 1
ATOM 784 O O . GLU A 1 95 ? -1.573 13.620 1.346 1.00 93.44 95 GLU A O 1
ATOM 789 N N . GLY A 1 96 ? -0.854 13.691 -0.797 1.00 93.25 96 GLY A N 1
ATOM 790 C CA . GLY A 1 96 ? -2.132 13.324 -1.406 1.00 93.25 96 GLY A CA 1
ATOM 791 C C . GLY A 1 96 ? -2.661 11.966 -0.940 1.00 93.25 96 GLY A C 1
ATOM 792 O O . GLY A 1 96 ? -3.862 11.729 -1.014 1.00 93.25 96 GLY A O 1
ATOM 793 N N . HIS A 1 97 ? -1.791 11.107 -0.403 1.00 96.00 97 HIS A N 1
ATOM 794 C CA . HIS A 1 97 ? -2.120 9.788 0.135 1.00 96.00 97 HIS A CA 1
ATOM 795 C C . HIS A 1 97 ? -2.012 9.717 1.668 1.00 96.00 97 HIS A C 1
ATOM 797 O O . HIS A 1 97 ? -1.919 8.635 2.235 1.00 96.00 97 HIS A O 1
ATOM 803 N N . GLY A 1 98 ? -1.958 10.862 2.359 1.00 94.50 98 GLY A N 1
ATOM 804 C CA . GLY A 1 98 ? -1.797 10.901 3.820 1.00 94.50 98 GLY A CA 1
ATOM 805 C C . GLY A 1 98 ? -0.404 10.481 4.299 1.00 94.50 98 GLY A C 1
ATOM 806 O O . GLY A 1 98 ? -0.147 10.453 5.498 1.00 94.50 98 GLY A O 1
ATOM 807 N N . ARG A 1 99 ? 0.519 10.212 3.365 1.00 96.12 99 ARG A N 1
ATOM 808 C CA . ARG A 1 99 ? 1.878 9.740 3.626 1.00 96.12 99 ARG A CA 1
ATOM 809 C C . ARG A 1 99 ? 1.922 8.494 4.543 1.00 96.12 99 ARG A C 1
ATOM 811 O O . ARG A 1 99 ? 2.762 8.406 5.440 1.00 96.12 99 ARG A O 1
ATOM 818 N N . VAL A 1 100 ? 1.003 7.551 4.330 1.00 96.62 100 VAL A N 1
ATOM 819 C CA . VAL A 1 100 ? 0.857 6.327 5.147 1.00 96.62 100 VAL A CA 1
ATOM 820 C C . VAL A 1 100 ? 2.028 5.347 4.994 1.00 96.62 100 VAL A C 1
ATOM 822 O O . VAL A 1 100 ? 2.274 4.527 5.881 1.00 96.62 100 VAL A O 1
ATOM 825 N N . VAL A 1 101 ? 2.780 5.460 3.896 1.00 97.88 101 VAL A N 1
ATOM 826 C CA . VAL A 1 101 ? 4.000 4.691 3.622 1.00 97.88 101 VAL A CA 1
ATOM 827 C C . VAL A 1 101 ? 5.231 5.582 3.779 1.00 97.88 101 VAL A C 1
ATOM 829 O O . VAL A 1 101 ? 5.225 6.764 3.429 1.00 97.88 101 VAL A O 1
ATOM 832 N N . ILE A 1 102 ? 6.320 5.003 4.274 1.00 97.62 102 ILE A N 1
ATOM 833 C CA . ILE A 1 102 ? 7.654 5.607 4.290 1.00 97.62 102 ILE A CA 1
ATOM 834 C C . ILE A 1 102 ? 8.601 4.805 3.400 1.00 97.62 102 ILE A C 1
ATOM 836 O O . ILE A 1 102 ? 8.444 3.598 3.226 1.00 97.62 102 ILE A O 1
ATOM 840 N N . GLY A 1 103 ? 9.571 5.498 2.805 1.00 95.62 103 GLY A N 1
ATOM 841 C CA . GLY A 1 103 ? 10.641 4.878 2.029 1.00 95.62 103 GLY A CA 1
ATOM 842 C C . GLY A 1 103 ? 11.974 5.022 2.753 1.00 95.62 103 GLY A C 1
ATOM 843 O O . GLY A 1 103 ? 12.228 6.071 3.341 1.00 95.62 103 GLY A O 1
ATOM 844 N N . HIS A 1 104 ? 12.831 4.007 2.664 1.00 94.44 104 HIS A N 1
ATOM 845 C CA . HIS A 1 104 ? 14.177 4.009 3.260 1.00 94.44 104 HIS A CA 1
ATOM 846 C C . HIS A 1 104 ? 15.301 4.099 2.213 1.00 94.44 104 HIS A C 1
ATOM 848 O O . HIS A 1 104 ? 16.463 3.866 2.528 1.00 94.44 104 HIS A O 1
ATOM 854 N N . GLY A 1 105 ? 14.959 4.434 0.965 1.00 91.81 105 GLY A N 1
ATOM 855 C CA . GLY A 1 105 ? 15.881 4.383 -0.172 1.00 91.81 105 GLY A CA 1
ATOM 856 C C . GLY A 1 105 ? 15.947 2.992 -0.807 1.00 91.81 105 GLY A C 1
ATOM 857 O O . GLY A 1 105 ? 15.431 2.022 -0.259 1.00 91.81 105 GLY A O 1
ATOM 858 N N . SER A 1 106 ? 16.524 2.905 -2.008 1.00 92.81 106 SER A N 1
ATOM 859 C CA . SER A 1 106 ? 16.801 1.637 -2.712 1.00 92.81 106 SER A CA 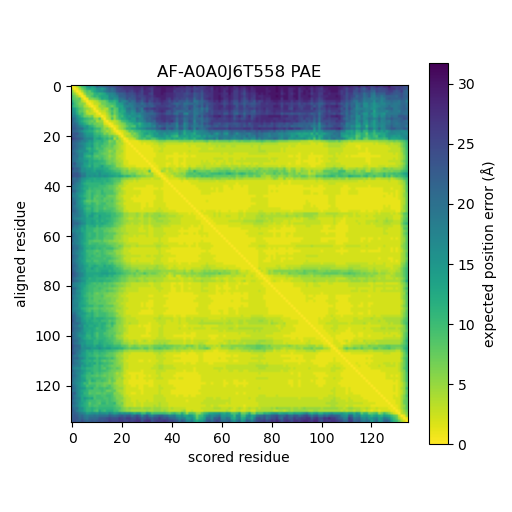1
ATOM 860 C C . SER A 1 106 ? 15.614 0.661 -2.813 1.00 92.81 106 SER A C 1
ATOM 862 O O . SER A 1 106 ? 15.786 -0.551 -2.727 1.00 92.81 106 SER A O 1
ATOM 864 N N . GLY A 1 107 ? 14.390 1.183 -2.967 1.00 94.44 107 GLY A N 1
ATOM 865 C CA . GLY A 1 107 ? 13.174 0.368 -3.085 1.00 94.44 107 GLY A CA 1
ATOM 866 C C . GLY A 1 107 ? 12.686 -0.266 -1.777 1.00 94.44 107 GLY A C 1
ATOM 867 O O . GLY A 1 107 ? 11.879 -1.190 -1.830 1.00 94.44 107 GLY A O 1
ATOM 868 N N . TRP A 1 108 ? 13.156 0.203 -0.620 1.00 98.00 108 TRP A N 1
ATOM 869 C CA . TRP A 1 108 ? 12.664 -0.226 0.689 1.00 98.00 108 TRP A CA 1
ATOM 870 C C . TRP A 1 108 ? 11.474 0.612 1.142 1.00 98.00 108 TRP A C 1
ATOM 872 O O . TRP A 1 108 ? 11.555 1.843 1.173 1.00 98.00 108 TRP A O 1
ATOM 882 N N . PHE A 1 109 ? 10.405 -0.065 1.555 1.00 98.38 109 PHE A N 1
ATOM 883 C CA . PHE A 1 109 ? 9.155 0.540 2.004 1.00 98.38 109 PHE A CA 1
ATOM 884 C C . PHE A 1 109 ? 8.712 -0.025 3.351 1.00 98.38 109 PHE A C 1
ATOM 886 O O . PHE A 1 109 ? 8.955 -1.193 3.643 1.00 98.38 109 PHE A O 1
ATOM 893 N N . GLY A 1 110 ? 8.033 0.799 4.141 1.00 97.88 110 GLY A N 1
ATOM 894 C CA . GLY A 1 110 ? 7.421 0.423 5.412 1.00 97.88 110 GLY A CA 1
ATOM 895 C C . GLY A 1 110 ? 6.187 1.271 5.699 1.00 97.88 110 GLY A C 1
ATOM 896 O O . GLY A 1 110 ? 5.929 2.270 5.021 1.00 97.88 110 GLY A O 1
ATOM 897 N N . PHE A 1 111 ? 5.414 0.886 6.709 1.00 97.69 111 PHE A N 1
ATOM 898 C CA . PHE A 1 111 ? 4.345 1.745 7.214 1.00 97.69 111 PHE A CA 1
ATOM 899 C C . PHE A 1 111 ? 4.937 2.859 8.065 1.00 97.69 111 PHE A C 1
ATOM 901 O O . PHE A 1 111 ? 5.865 2.629 8.835 1.00 97.69 111 PHE A O 1
ATOM 908 N N . ARG A 1 112 ? 4.375 4.067 7.962 1.00 96.12 112 ARG A N 1
ATOM 909 C CA . ARG A 1 112 ? 4.742 5.142 8.889 1.00 96.12 112 ARG A CA 1
ATOM 910 C C . ARG A 1 112 ? 4.375 4.795 10.328 1.00 96.12 112 ARG A C 1
ATOM 912 O O . ARG A 1 112 ? 5.134 5.077 11.245 1.00 96.12 112 ARG A O 1
ATOM 919 N N . GLU A 1 113 ? 3.191 4.218 10.501 1.00 93.31 113 GLU A N 1
ATOM 920 C CA . GLU A 1 113 ? 2.630 3.866 11.799 1.00 93.31 113 GLU A CA 1
ATOM 921 C C . GLU A 1 113 ? 2.220 2.396 11.784 1.00 93.31 113 GLU A C 1
ATOM 923 O O . GLU A 1 113 ? 1.431 1.968 10.939 1.00 93.31 113 GLU A O 1
ATOM 928 N N . ASN A 1 114 ? 2.705 1.617 12.751 1.00 90.00 114 ASN A N 1
ATOM 929 C CA . ASN A 1 114 ? 2.362 0.195 12.869 1.00 90.00 114 ASN A CA 1
ATOM 930 C C . ASN A 1 114 ? 0.854 -0.038 13.051 1.00 90.00 114 ASN A C 1
ATOM 932 O O . ASN A 1 114 ? 0.330 -1.071 12.634 1.00 90.00 114 ASN A O 1
ATOM 936 N N . LEU A 1 115 ? 0.142 0.938 13.619 1.00 90.31 115 LEU A N 1
ATOM 937 C CA . LEU A 1 115 ? -1.308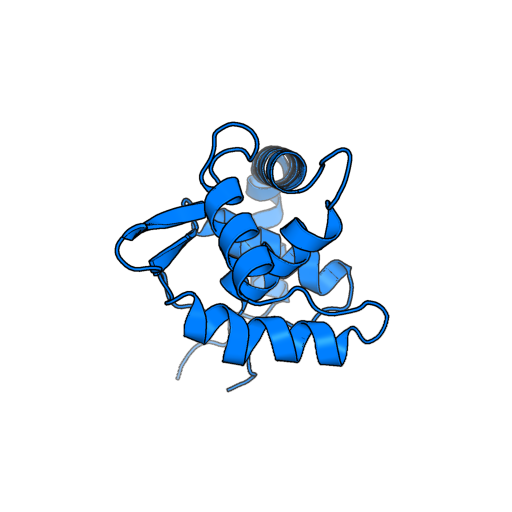 0.881 13.772 1.00 90.31 115 LEU A CA 1
ATOM 938 C C . LEU A 1 115 ? -2.032 0.897 12.412 1.00 90.31 115 LEU A C 1
ATOM 940 O O . LEU A 1 115 ? -3.016 0.181 12.235 1.00 90.31 115 LEU A O 1
ATOM 944 N N . MET A 1 116 ? -1.490 1.615 11.418 1.00 94.38 116 MET A N 1
ATOM 945 C CA . MET A 1 116 ? -2.0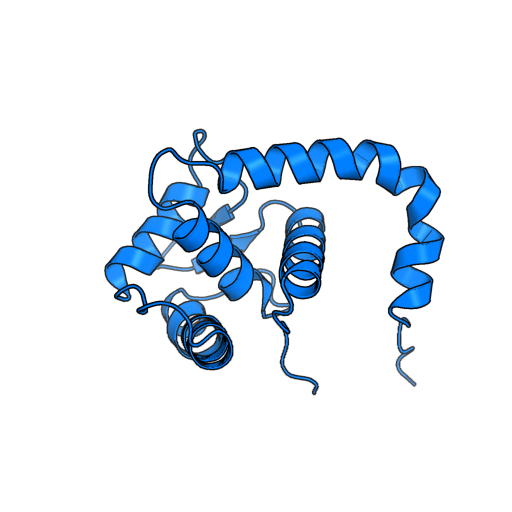00 1.589 10.043 1.00 94.38 116 MET A CA 1
ATOM 946 C C . MET A 1 116 ? -1.831 0.203 9.410 1.00 94.38 116 MET A C 1
ATOM 948 O O . MET A 1 116 ? -2.762 -0.285 8.780 1.00 94.38 116 MET A O 1
ATOM 952 N N . ARG A 1 117 ? -0.700 -0.484 9.631 1.00 94.62 117 ARG A N 1
ATOM 953 C CA . ARG A 1 117 ? -0.510 -1.877 9.176 1.00 94.62 117 ARG A CA 1
ATOM 954 C C . ARG A 1 117 ? -1.600 -2.796 9.734 1.00 94.62 117 ARG A C 1
ATOM 956 O O . ARG A 1 117 ? -2.181 -3.577 8.986 1.00 94.62 117 ARG A O 1
ATOM 963 N N . GLY A 1 118 ? -1.898 -2.682 11.030 1.00 91.31 118 GLY A N 1
ATOM 964 C CA . GLY A 1 118 ? -2.979 -3.436 11.674 1.00 91.31 118 GLY A CA 1
ATOM 965 C C . GLY A 1 118 ? -4.346 -3.147 11.047 1.00 91.31 118 GLY A C 1
ATOM 966 O O . GLY A 1 118 ? -5.071 -4.078 10.700 1.00 91.31 118 GLY A O 1
ATOM 967 N N . TYR A 1 119 ? -4.659 -1.870 10.814 1.00 92.44 119 TYR A N 1
ATOM 968 C CA . TYR A 1 119 ? -5.899 -1.460 10.154 1.00 92.44 119 TYR A CA 1
ATOM 969 C C . TYR A 1 119 ? -6.016 -2.011 8.725 1.00 92.44 119 TYR A C 1
ATOM 971 O O . TYR A 1 119 ? -7.049 -2.559 8.355 1.00 92.44 119 TYR A O 1
ATOM 979 N N . VAL A 1 120 ? -4.944 -1.939 7.933 1.00 95.50 120 VAL A N 1
ATOM 980 C CA . VAL A 1 120 ? -4.895 -2.494 6.571 1.00 95.50 120 VAL A CA 1
ATOM 981 C C . VAL A 1 120 ? -5.156 -4.004 6.573 1.00 95.50 120 VAL A C 1
ATOM 983 O O . VAL A 1 120 ? -5.881 -4.485 5.706 1.00 95.50 120 VAL A O 1
ATOM 986 N N . ARG A 1 121 ? -4.627 -4.749 7.558 1.00 93.38 121 ARG A N 1
ATOM 987 C CA . ARG A 1 121 ? -4.903 -6.191 7.705 1.00 93.38 121 ARG A CA 1
ATOM 988 C C . ARG A 1 121 ? -6.371 -6.467 8.018 1.00 93.38 121 ARG A C 1
ATOM 990 O O . ARG A 1 121 ? -6.950 -7.355 7.403 1.00 93.38 121 ARG A O 1
ATOM 997 N N . LEU A 1 122 ? -6.984 -5.675 8.899 1.00 89.31 122 LEU A N 1
ATOM 998 C CA . LEU A 1 122 ? -8.421 -5.771 9.181 1.00 89.31 122 LEU A CA 1
ATOM 999 C C . LEU A 1 122 ? -9.269 -5.446 7.943 1.00 89.31 122 LEU A C 1
ATOM 1001 O O . LEU A 1 122 ? -10.254 -6.128 7.686 1.00 89.31 122 LEU A O 1
ATOM 1005 N N . ARG A 1 123 ? -8.882 -4.434 7.154 1.00 91.62 123 ARG A N 1
ATOM 1006 C CA . ARG A 1 123 ? -9.571 -4.0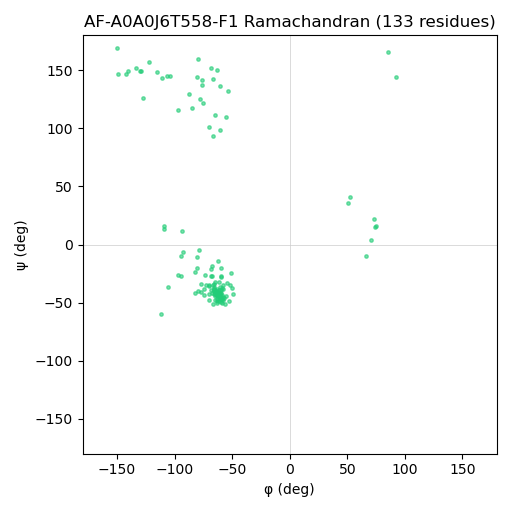79 5.901 1.00 91.62 123 ARG A CA 1
ATOM 1007 C C . ARG A 1 123 ? -9.451 -5.161 4.832 1.00 91.62 123 ARG A C 1
ATOM 1009 O O . ARG A 1 123 ? -10.417 -5.380 4.115 1.00 91.62 123 ARG A O 1
ATOM 1016 N N . ALA A 1 124 ? -8.298 -5.817 4.722 1.00 92.94 124 ALA A N 1
ATOM 1017 C CA . ALA A 1 124 ? -8.125 -6.954 3.823 1.00 92.94 124 ALA A CA 1
ATOM 1018 C C . ALA A 1 124 ? -9.035 -8.124 4.234 1.00 92.94 124 ALA A C 1
ATOM 1020 O O . ALA A 1 124 ? -9.769 -8.647 3.402 1.00 92.94 124 ALA A O 1
ATOM 1021 N N . GLU A 1 125 ? -9.060 -8.465 5.527 1.00 89.25 125 GLU A N 1
ATOM 1022 C CA . GLU A 1 125 ? -9.914 -9.527 6.076 1.00 89.25 125 GLU A CA 1
ATOM 1023 C C . GLU A 1 125 ? -11.411 -9.251 5.855 1.00 89.25 125 GLU A C 1
ATOM 1025 O O . GLU A 1 125 ? -12.141 -10.148 5.447 1.00 89.25 125 GLU A O 1
ATOM 1030 N N . ASP A 1 126 ? -11.858 -8.007 6.061 1.00 87.62 126 ASP A N 1
ATOM 1031 C CA . ASP A 1 126 ? -13.235 -7.555 5.783 1.00 87.62 126 ASP A CA 1
ATOM 1032 C C . ASP A 1 126 ? -13.626 -7.724 4.303 1.00 87.62 126 ASP A C 1
ATOM 1034 O O . ASP A 1 126 ? -14.792 -7.937 3.984 1.00 87.62 126 ASP A O 1
ATOM 1038 N N . GLN A 1 127 ? -12.646 -7.684 3.394 1.00 89.75 127 GLN A N 1
ATOM 1039 C CA . GLN A 1 127 ? -12.829 -7.949 1.963 1.00 89.75 127 GLN A CA 1
ATOM 1040 C C . GLN A 1 127 ? -12.550 -9.412 1.568 1.00 89.75 127 GLN A C 1
ATOM 1042 O O . GLN A 1 127 ? -12.451 -9.720 0.382 1.00 89.75 127 GLN A O 1
ATOM 1047 N N . GLY A 1 128 ? -12.413 -10.323 2.537 1.00 90.69 128 GLY A N 1
ATOM 1048 C CA . GLY A 1 128 ? -12.158 -11.745 2.286 1.00 90.69 128 GLY A CA 1
ATOM 1049 C C . GLY A 1 128 ? -10.728 -12.066 1.835 1.00 90.69 128 GLY A C 1
ATOM 1050 O O . GLY A 1 128 ? -10.474 -13.161 1.340 1.00 90.69 128 GLY A O 1
ATOM 1051 N N . ILE A 1 129 ? -9.785 -11.134 2.000 1.00 92.62 129 ILE A N 1
ATOM 1052 C CA . ILE A 1 129 ? -8.380 -11.305 1.624 1.00 92.62 129 ILE A CA 1
ATOM 1053 C C . ILE A 1 129 ? -7.554 -11.710 2.847 1.00 92.62 129 ILE A C 1
ATOM 1055 O O . ILE A 1 129 ? -7.364 -10.931 3.784 1.00 92.62 129 ILE A O 1
ATOM 1059 N N . THR A 1 130 ? -6.997 -12.921 2.815 1.00 88.62 130 THR A N 1
ATOM 1060 C CA . THR A 1 130 ? -6.133 -13.427 3.889 1.00 88.62 130 THR A CA 1
ATOM 1061 C C . THR A 1 130 ? -4.682 -12.971 3.700 1.00 88.62 130 THR A C 1
ATOM 1063 O O . THR A 1 130 ? -4.010 -13.323 2.724 1.00 88.62 130 THR A O 1
ATOM 1066 N N . LEU A 1 131 ? -4.191 -12.198 4.675 1.00 89.31 131 LEU A N 1
ATOM 1067 C CA . LEU A 1 131 ? -2.813 -11.706 4.755 1.00 89.31 131 LEU A CA 1
ATOM 1068 C C . LEU A 1 131 ? -1.990 -12.476 5.794 1.00 89.31 131 LEU A C 1
ATOM 1070 O O . LEU A 1 131 ? -2.466 -12.774 6.889 1.00 89.31 131 LEU A O 1
ATOM 1074 N N . GLY A 1 132 ? -0.708 -12.670 5.508 1.00 81.69 132 GLY A N 1
ATOM 1075 C CA . GLY A 1 132 ? 0.193 -13.550 6.238 1.00 81.69 132 GLY A CA 1
ATOM 1076 C C . GLY A 1 132 ? 0.236 -14.945 5.622 1.00 81.69 132 GLY A C 1
ATOM 1077 O O . GLY A 1 132 ? -0.764 -15.461 5.130 1.00 81.69 132 GLY A O 1
ATOM 1078 N N . ARG A 1 133 ? 1.419 -15.562 5.659 1.00 60.31 133 ARG A N 1
ATOM 1079 C CA . ARG A 1 133 ? 1.503 -17.021 5.697 1.00 60.31 133 ARG A CA 1
ATOM 1080 C C . ARG A 1 133 ? 1.201 -17.419 7.134 1.00 60.31 133 ARG A C 1
ATOM 1082 O O . ARG A 1 133 ? 1.869 -16.909 8.032 1.00 60.31 133 ARG A O 1
ATOM 1089 N N . ASP A 1 134 ? 0.218 -18.286 7.336 1.00 40.56 134 ASP A N 1
ATOM 1090 C CA . ASP A 1 134 ? 0.186 -19.106 8.542 1.00 40.56 134 ASP A CA 1
ATOM 1091 C C . ASP A 1 134 ? 1.530 -19.853 8.581 1.00 40.56 134 ASP A C 1
ATOM 1093 O O . ASP A 1 134 ? 1.826 -20.655 7.692 1.00 40.56 134 ASP A O 1
ATOM 1097 N N . ILE A 1 135 ? 2.397 -19.481 9.522 1.00 34.25 135 ILE A N 1
ATOM 1098 C CA . ILE A 1 135 ? 3.560 -20.276 9.922 1.00 34.25 135 ILE A CA 1
ATOM 1099 C C . ILE A 1 135 ? 3.310 -20.678 11.365 1.00 34.25 135 ILE A C 1
ATOM 1101 O O . ILE A 1 135 ? 3.006 -19.760 12.163 1.00 34.25 135 ILE A O 1
#

Radius of gyration: 14.74 Å; Cα contacts (8 Å, |Δi|>4): 149; chains: 1; bounding box: 30×35×39 Å

Mean predicted aligned error: 7.04 Å

Solvent-accessible surface area (backbone atoms only — not comparable to full-atom values): 7668 Å² total; per-residue (Å²): 133,87,80,80,80,47,75,63,55,62,58,61,75,38,51,86,63,35,65,65,51,45,56,52,49,49,50,44,50,45,39,40,23,70,47,101,68,64,28,65,60,36,47,49,49,48,42,20,60,43,30,52,90,64,70,59,44,44,53,66,55,32,44,67,69,28,32,47,53,54,44,61,74,62,66,84,63,85,80,74,53,70,67,60,49,51,50,43,58,58,48,26,42,33,74,84,11,60,31,51,29,40,71,78,56,97,56,27,38,28,57,65,43,73,67,53,38,53,50,42,47,52,53,32,47,76,70,74,41,87,70,49,77,94,123

Nearest PDB structures (foldseek):
  3g73-assembly1_B  TM=5.916E-01  e=2.608E+00  Homo sapiens
  6dzd-assembly2_B  TM=3.239E-01  e=7.222E+00  Bacillus licheniformis
  6fh2-assembly1_B  TM=2.432E-01  e=7.643E+00  Geobacillus stearothermophilus

pLDDT: mean 85.77, std 18.63, range [32.5, 98.5]

Secondary structure (DSSP, 8-state):
------HHHHHHHHHHHHHHHHHHHHHHHHHHH--TTTHHHHHHHHHHHHTSS-S-EEHHHIIIIIIHHHHHHH-SSPPPPHHHHHHHHHHTTSGGGTT-EEE-STTEEEESSHHHHHHHHHHHHHTT---S---

Sequence (135 aa):
MVTTIDRHHFRAGIKGAIERSDVVLRTQYQKAVQKTRNTLDYEEALWALADSTADRRQVTDIYDSSYRRIMESRGDRPFLRRDAFNQRLLSLRGEGHGRVVIGHGSGWFGFRENLMRGYVRLRAEDQGITLGRDI

Organism: NCBI:txid1187852

Foldseek 3Di:
DDDPPPPVVVCVVCVVVCVVVVVVLVVLQCLQQVDPPRSVLLLLLLLLQLLDPDQKDALVCSVPVRSVVQCVVVVPDDGDDSVVSLVSLVCCCDVSNVNQKDAPPPRMIGGPDVVNSVVSCVVCVVVVGHGYDPD